Protein AF-A0A950R1P4-F1 (afdb_monomer)

Secondary structure (DSSP, 8-state):
---EEEE---TTS-SEEEE-TT-S---EEEE-HHHHHHHTT-SSSS-HHHHHHHHHHHH--S--HHHHHHHHHHHHHTT-SSSHHHHHHHHHHHHHHHH-SS----

Solvent-accessible surface area (backbone atoms only — not comparable to full-atom values): 6292 Å² total; per-residue (Å²): 136,79,70,47,78,44,73,44,87,45,87,93,57,59,24,39,32,39,35,44,81,80,58,60,30,91,49,73,45,77,39,45,64,71,54,53,67,42,56,67,40,73,70,84,78,56,48,73,69,52,35,49,54,46,41,25,70,61,70,72,38,88,83,35,66,65,58,52,49,52,51,51,49,50,37,45,76,39,41,74,41,99,46,71,62,25,53,49,39,42,51,51,48,54,52,49,60,71,66,48,94,67,84,79,88,128

pLDDT: mean 79.61, std 7.96, range [42.47, 88.31]

Foldseek 3Di:
DDWDWDFDPDPVQTFIWIGDPVPLFPDIDGHHPLCPVLVVCLPVPHDLVVSLVSNCVSVVDNPCPVVSVVVVVSCLVRLVHPDPSVVVSVVVVVVVCVPDPDDDDD

Mean predicted aligned error: 8.07 Å

Structure (mmCIF, N/CA/C/O backbone):
data_AF-A0A950R1P4-F1
#
_entry.id   AF-A0A950R1P4-F1
#
loop_
_atom_site.group_PDB
_atom_site.id
_atom_site.type_symbol
_atom_site.label_atom_id
_atom_site.label_alt_id
_atom_site.label_comp_id
_atom_site.label_asym_id
_atom_site.label_entity_id
_atom_site.label_seq_id
_atom_site.pdbx_PDB_ins_code
_atom_site.Cartn_x
_atom_site.Cartn_y
_atom_site.Cartn_z
_atom_site.occupancy
_atom_site.B_iso_or_equiv
_atom_site.auth_seq_id
_atom_site.auth_comp_id
_atom_site.auth_asym_id
_atom_site.auth_atom_id
_atom_site.pdbx_PDB_model_num
ATOM 1 N N . MET A 1 1 ? 1.369 5.690 -10.550 1.00 60.78 1 MET A N 1
ATOM 2 C CA . MET A 1 1 ? 1.373 4.220 -10.762 1.00 60.78 1 MET A CA 1
ATOM 3 C C . MET A 1 1 ? 0.004 3.755 -11.246 1.00 60.78 1 MET A C 1
ATOM 5 O O . MET A 1 1 ? -0.970 4.424 -10.932 1.00 60.78 1 MET A O 1
ATOM 9 N N . ASN A 1 2 ? -0.094 2.641 -11.981 1.00 67.88 2 ASN A N 1
ATOM 10 C CA . ASN A 1 2 ? -1.382 2.004 -12.294 1.00 67.88 2 ASN A CA 1
ATOM 11 C C . ASN A 1 2 ? -1.422 0.651 -11.573 1.00 67.88 2 ASN A C 1
ATOM 13 O O . ASN A 1 2 ? -0.943 -0.340 -12.110 1.00 67.88 2 ASN A O 1
ATOM 17 N N . LEU A 1 3 ? -1.867 0.653 -10.315 1.00 79.50 3 LEU A N 1
ATOM 18 C CA . LEU A 1 3 ? -2.062 -0.564 -9.526 1.00 79.50 3 LEU A CA 1
ATOM 19 C C . LEU A 1 3 ? -3.471 -1.099 -9.788 1.00 79.50 3 LEU A C 1
ATOM 21 O O . LEU A 1 3 ? -4.416 -0.321 -9.924 1.00 79.50 3 LEU A O 1
ATOM 25 N N . A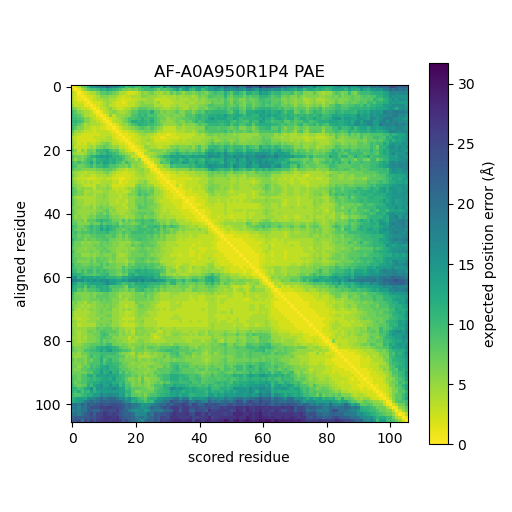SP A 1 4 ? -3.608 -2.419 -9.852 1.00 82.19 4 ASP A N 1
ATOM 26 C CA . ASP A 1 4 ? -4.900 -3.082 -10.002 1.00 82.19 4 ASP A CA 1
ATOM 27 C C . ASP A 1 4 ? -5.437 -3.459 -8.616 1.00 82.19 4 ASP A C 1
ATOM 29 O O . ASP A 1 4 ? -4.741 -4.078 -7.803 1.00 82.19 4 ASP A O 1
ATOM 33 N N . PHE A 1 5 ? -6.677 -3.049 -8.350 1.00 85.44 5 PHE A N 1
ATOM 34 C CA . PHE A 1 5 ? -7.363 -3.240 -7.078 1.00 85.44 5 PHE A CA 1
ATOM 35 C C . PHE A 1 5 ? -8.593 -4.110 -7.309 1.00 85.44 5 PHE A C 1
ATOM 37 O O . PHE A 1 5 ? -9.570 -3.669 -7.913 1.00 85.44 5 PHE A O 1
ATOM 44 N N . THR A 1 6 ? -8.565 -5.343 -6.810 1.00 85.88 6 THR A N 1
ATOM 45 C CA . THR A 1 6 ? -9.659 -6.303 -6.989 1.00 85.88 6 THR A CA 1
ATOM 46 C C . THR A 1 6 ? -10.143 -6.800 -5.625 1.00 85.88 6 THR A C 1
ATOM 48 O O . THR A 1 6 ? -9.321 -7.178 -4.793 1.00 85.88 6 THR A O 1
ATOM 51 N N . PRO A 1 7 ? -11.453 -6.830 -5.332 1.00 85.69 7 PRO A N 1
ATOM 52 C CA . PRO A 1 7 ? -11.936 -7.435 -4.095 1.00 85.69 7 PRO A CA 1
ATOM 53 C C . PRO A 1 7 ? -11.635 -8.941 -4.078 1.00 85.69 7 PRO A C 1
ATOM 55 O O . PRO A 1 7 ? -11.842 -9.645 -5.066 1.00 85.69 7 PRO A O 1
ATOM 58 N N . SER A 1 8 ? -11.161 -9.444 -2.941 1.00 84.19 8 SER A N 1
ATOM 59 C CA . SER A 1 8 ? -10.964 -10.874 -2.714 1.00 84.19 8 SER A CA 1
ATOM 60 C C . SER A 1 8 ? -12.298 -11.606 -2.825 1.00 84.19 8 SER A C 1
ATOM 62 O O . SER A 1 8 ? -13.273 -11.252 -2.162 1.00 84.19 8 SER A O 1
ATOM 64 N N . LEU A 1 9 ? -12.320 -12.645 -3.658 1.00 77.81 9 LEU A N 1
ATOM 65 C CA . LEU A 1 9 ? -13.471 -13.531 -3.838 1.00 77.81 9 LEU A CA 1
ATOM 66 C C . LEU A 1 9 ? -13.500 -14.665 -2.802 1.00 77.81 9 LEU A C 1
ATOM 68 O O . LEU A 1 9 ? -14.469 -15.419 -2.759 1.00 77.81 9 LEU A O 1
ATOM 72 N N . ASP A 1 10 ? -12.446 -14.802 -1.989 1.00 80.62 10 ASP A N 1
ATOM 73 C CA . ASP A 1 10 ? -12.328 -15.848 -0.975 1.00 80.62 10 ASP A CA 1
ATOM 74 C C . ASP A 1 10 ? -13.117 -15.466 0.296 1.00 80.62 10 ASP A C 1
ATOM 76 O O . ASP A 1 10 ? -12.731 -14.521 0.996 1.00 80.62 10 ASP A O 1
ATOM 80 N N . PRO A 1 11 ? -14.184 -16.208 0.657 1.00 75.69 11 PRO A N 1
ATOM 81 C CA . PRO A 1 11 ? -14.971 -15.937 1.859 1.00 75.69 11 PRO A CA 1
ATOM 82 C C . PRO A 1 11 ? -14.179 -16.112 3.161 1.00 75.69 11 PRO A C 1
ATOM 84 O O . PRO A 1 11 ? -14.547 -15.536 4.182 1.00 75.69 11 PRO A O 1
ATOM 87 N N . SER A 1 12 ? -13.107 -16.913 3.147 1.00 80.25 12 SER A N 1
ATOM 88 C CA . SER A 1 12 ? -12.243 -17.140 4.311 1.00 80.25 12 SER A CA 1
ATOM 89 C C . SER A 1 12 ? -11.239 -16.006 4.533 1.00 80.25 12 SER A C 1
ATOM 91 O O . SER A 1 12 ? -10.734 -15.832 5.644 1.00 80.25 12 SER A O 1
ATOM 93 N N . ARG A 1 13 ? -10.961 -15.219 3.486 1.00 75.75 13 ARG A N 1
ATOM 94 C CA . ARG A 1 13 ? -10.020 -14.094 3.493 1.00 75.75 13 ARG A CA 1
ATOM 95 C C . ARG A 1 13 ? -10.607 -12.907 2.718 1.00 75.75 13 ARG A C 1
ATOM 97 O O . ARG A 1 13 ? -10.098 -12.561 1.645 1.00 75.75 13 ARG A O 1
ATOM 104 N N . PRO A 1 14 ? -11.673 -12.275 3.244 1.00 81.31 14 PRO A N 1
ATOM 105 C CA . PRO A 1 14 ? -12.223 -11.074 2.635 1.00 81.31 14 PRO A CA 1
ATOM 106 C C . PRO A 1 14 ? -11.193 -9.942 2.720 1.00 81.31 14 PRO A C 1
ATOM 108 O O . PRO A 1 14 ? -10.486 -9.810 3.720 1.00 81.31 14 PRO A O 1
ATOM 111 N N . GLY A 1 15 ? -11.102 -9.122 1.676 1.00 85.75 15 GLY A N 1
ATOM 112 C CA . GLY A 1 15 ? -10.118 -8.044 1.589 1.00 85.75 15 GLY A CA 1
ATOM 113 C C . GLY A 1 15 ? -10.028 -7.438 0.197 1.00 85.75 15 GLY A C 1
ATOM 114 O O . GLY A 1 15 ? -10.735 -7.857 -0.715 1.00 85.75 15 GLY A O 1
ATOM 115 N N . LEU A 1 16 ? -9.158 -6.450 0.043 1.00 86.56 16 LEU A N 1
ATOM 116 C CA . LEU A 1 16 ? -8.781 -5.852 -1.227 1.00 86.56 16 LEU A CA 1
ATOM 117 C C . LEU A 1 16 ? -7.434 -6.433 -1.658 1.00 86.56 16 LEU A C 1
ATOM 119 O O . LEU A 1 16 ? -6.447 -6.310 -0.938 1.00 86.56 16 LEU A O 1
ATOM 123 N N . LEU A 1 17 ? -7.398 -7.081 -2.815 1.00 87.38 17 LEU A N 1
ATOM 124 C CA . LEU A 1 17 ? -6.165 -7.514 -3.454 1.00 87.38 17 LEU A CA 1
ATOM 125 C C . LEU A 1 17 ? -5.586 -6.345 -4.242 1.00 87.38 17 LEU A C 1
ATOM 127 O O . LEU A 1 17 ? -6.268 -5.759 -5.082 1.00 87.38 17 LEU A O 1
ATOM 131 N N . ILE A 1 18 ? -4.324 -6.042 -3.966 1.00 86.69 18 ILE A N 1
ATOM 132 C CA . ILE A 1 18 ? -3.523 -5.049 -4.670 1.00 86.69 18 ILE A CA 1
ATOM 133 C C . ILE A 1 18 ? -2.414 -5.794 -5.397 1.00 86.69 18 ILE A C 1
ATOM 135 O O . ILE A 1 18 ? -1.689 -6.596 -4.797 1.00 86.69 18 ILE A O 1
ATOM 139 N N . ARG A 1 19 ? -2.290 -5.531 -6.692 1.00 83.12 19 ARG A N 1
ATOM 140 C CA . ARG A 1 19 ? -1.279 -6.137 -7.558 1.00 83.12 19 ARG A CA 1
ATOM 141 C C . ARG A 1 19 ? -0.762 -5.109 -8.554 1.00 83.12 19 ARG A C 1
ATOM 143 O O . ARG A 1 19 ? -1.498 -4.218 -8.977 1.00 83.12 19 ARG A O 1
ATOM 150 N N . ASP A 1 20 ? 0.494 -5.263 -8.950 1.00 80.94 20 ASP A N 1
ATOM 151 C CA . ASP A 1 20 ? 1.083 -4.458 -10.013 1.00 80.94 20 ASP A CA 1
ATOM 152 C C . ASP A 1 20 ? 0.931 -5.179 -11.368 1.00 80.94 20 ASP A C 1
ATOM 154 O O . ASP A 1 20 ? 1.592 -6.193 -11.606 1.00 80.94 20 ASP A O 1
ATOM 158 N N . PRO A 1 21 ? 0.064 -4.697 -12.280 1.00 70.19 21 PRO A N 1
ATOM 159 C CA . PRO A 1 21 ? -0.100 -5.298 -13.600 1.00 70.19 21 PRO A CA 1
ATOM 160 C C . PRO A 1 21 ? 1.152 -5.170 -14.475 1.00 70.19 21 PRO A C 1
ATOM 162 O O . PRO A 1 21 ? 1.317 -5.962 -15.401 1.00 70.19 21 PRO A O 1
ATOM 165 N N . TYR A 1 22 ? 2.038 -4.209 -14.194 1.00 66.81 22 TYR A N 1
ATOM 166 C CA . TYR A 1 22 ? 3.274 -4.026 -14.952 1.00 66.81 22 TYR A CA 1
ATOM 167 C C . TYR A 1 22 ? 4.403 -4.961 -14.515 1.00 66.81 22 TYR A C 1
ATOM 169 O O . TYR A 1 22 ? 5.465 -4.929 -15.134 1.00 66.81 22 TYR A O 1
ATOM 177 N N . GLN A 1 23 ? 4.180 -5.800 -13.493 1.00 66.06 23 GLN A N 1
ATOM 178 C CA . GLN A 1 23 ? 5.183 -6.724 -12.959 1.00 66.06 23 GLN A CA 1
ATOM 179 C C . GLN A 1 23 ? 6.505 -6.005 -12.637 1.00 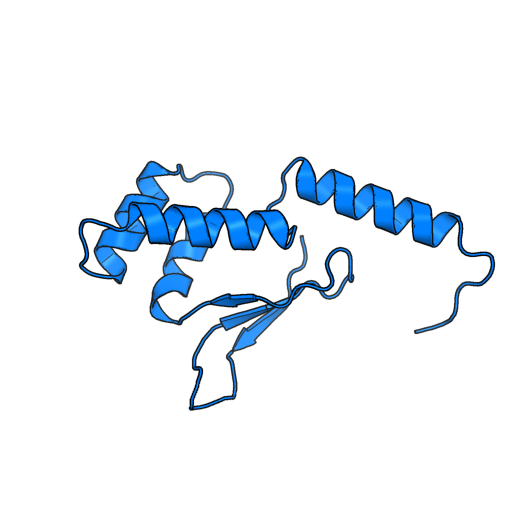66.06 23 GLN A C 1
ATOM 181 O O . GLN A 1 23 ? 7.581 -6.563 -12.839 1.00 66.06 23 GLN A O 1
ATOM 186 N N . TYR A 1 24 ? 6.473 -4.759 -12.144 1.00 66.38 24 TYR A N 1
ATOM 187 C CA . TYR A 1 24 ? 7.671 -4.206 -11.504 1.00 66.38 24 TYR A CA 1
ATOM 188 C C . TYR A 1 24 ? 7.911 -4.898 -10.160 1.00 66.38 24 TYR A C 1
ATOM 190 O O . TYR A 1 24 ? 9.053 -5.059 -9.731 1.00 66.38 24 TYR A O 1
ATOM 198 N N . SER A 1 25 ? 6.823 -5.362 -9.544 1.00 68.19 25 SER A N 1
ATOM 199 C CA . SER A 1 25 ? 6.808 -6.224 -8.373 1.00 68.19 25 SER A CA 1
ATOM 200 C C . SER A 1 25 ? 5.921 -7.442 -8.617 1.00 68.19 25 SER A C 1
ATOM 202 O O . SER A 1 25 ? 4.786 -7.307 -9.070 1.00 68.19 25 SER A O 1
ATOM 204 N N . ASP A 1 26 ? 6.418 -8.631 -8.272 1.00 67.75 26 ASP A N 1
ATOM 205 C CA . ASP A 1 26 ? 5.636 -9.877 -8.320 1.00 67.75 26 ASP A CA 1
ATOM 206 C C . ASP A 1 26 ? 4.802 -10.079 -7.036 1.00 67.75 26 ASP A C 1
ATOM 208 O O . ASP A 1 26 ? 4.175 -11.121 -6.831 1.00 67.75 26 ASP A O 1
ATOM 212 N N . ALA A 1 27 ? 4.799 -9.089 -6.136 1.00 75.38 27 ALA A N 1
ATOM 213 C CA . ALA A 1 27 ? 4.056 -9.148 -4.889 1.00 75.38 27 ALA A CA 1
ATOM 214 C C . ALA A 1 27 ? 2.552 -8.947 -5.130 1.00 75.38 27 ALA A C 1
ATOM 216 O O . ALA A 1 27 ? 2.116 -8.017 -5.806 1.00 75.38 27 ALA A O 1
ATOM 217 N N . THR A 1 28 ? 1.741 -9.807 -4.512 1.00 81.44 28 THR A N 1
ATOM 218 C CA . THR A 1 28 ? 0.296 -9.599 -4.365 1.00 81.44 28 THR A CA 1
ATOM 219 C C . THR A 1 28 ? 0.005 -9.347 -2.897 1.00 81.44 28 THR A C 1
ATOM 221 O O . THR A 1 28 ? 0.340 -10.174 -2.047 1.00 81.44 28 THR A O 1
ATOM 224 N N . LEU A 1 29 ? -0.621 -8.215 -2.593 1.00 84.25 29 LEU A N 1
ATOM 225 C CA . LEU A 1 29 ? -0.899 -7.804 -1.224 1.00 84.25 29 LEU A CA 1
ATOM 226 C C . LEU A 1 29 ? -2.404 -7.874 -0.970 1.00 84.25 29 LEU A C 1
ATOM 228 O O . LEU A 1 29 ? -3.193 -7.295 -1.711 1.00 84.25 29 LEU A O 1
ATOM 232 N N . LEU A 1 30 ? -2.808 -8.601 0.071 1.00 86.00 30 LEU A N 1
ATOM 233 C CA . LEU A 1 30 ? -4.199 -8.665 0.510 1.00 86.00 30 LEU A CA 1
ATOM 234 C C . LEU A 1 30 ? -4.386 -7.727 1.703 1.00 86.00 30 LEU A C 1
ATOM 236 O O . LEU A 1 30 ? -3.898 -8.004 2.798 1.00 86.00 30 LEU A O 1
ATOM 240 N N . VAL A 1 31 ? -5.117 -6.637 1.496 1.00 84.75 31 VAL A N 1
ATOM 241 C CA . VAL A 1 31 ? -5.455 -5.672 2.543 1.00 84.75 31 VAL A CA 1
ATOM 242 C C . VAL A 1 31 ? -6.814 -6.032 3.144 1.00 84.75 31 VAL A C 1
ATOM 244 O O . VAL A 1 31 ? -7.811 -6.064 2.423 1.00 84.75 31 VAL A O 1
ATOM 247 N N . PRO A 1 32 ? -6.908 -6.291 4.458 1.00 83.69 32 PRO A N 1
ATOM 248 C CA . PRO A 1 32 ? -8.188 -6.512 5.119 1.00 83.69 32 PRO A CA 1
ATOM 249 C C . PRO A 1 32 ? -9.150 -5.327 4.917 1.00 83.69 32 PRO A C 1
ATOM 251 O O . PRO A 1 32 ? -8.694 -4.184 4.934 1.00 83.69 32 PRO A O 1
ATOM 254 N N . PRO A 1 33 ? -10.477 -5.544 4.824 1.00 81.75 33 PRO A N 1
ATOM 255 C CA . PRO A 1 33 ? -11.450 -4.495 4.502 1.00 81.75 33 PRO A CA 1
ATOM 256 C C . PRO A 1 33 ? -11.407 -3.311 5.468 1.00 81.75 33 PRO A C 1
ATOM 258 O O . PRO A 1 33 ? -11.581 -2.169 5.058 1.00 81.75 33 PRO A O 1
ATOM 261 N N . ALA A 1 34 ? -11.124 -3.580 6.746 1.00 81.00 34 ALA A N 1
ATOM 262 C CA . ALA A 1 34 ? -10.948 -2.540 7.751 1.00 81.00 34 ALA A CA 1
ATOM 263 C C . ALA A 1 34 ? -9.823 -1.568 7.353 1.00 81.00 34 ALA A C 1
ATOM 265 O O . ALA A 1 34 ? -10.002 -0.358 7.406 1.00 81.00 34 ALA A O 1
ATOM 266 N N . LEU A 1 35 ? -8.689 -2.085 6.878 1.00 82.38 35 LEU A N 1
ATOM 267 C CA . LEU A 1 35 ? -7.503 -1.291 6.556 1.00 82.38 35 LEU A CA 1
ATOM 268 C C . LEU A 1 35 ? -7.570 -0.611 5.182 1.00 82.38 35 LEU A C 1
ATOM 270 O O . LEU A 1 35 ? -6.694 0.188 4.872 1.00 82.38 35 LEU A O 1
ATOM 274 N N . VAL A 1 36 ? -8.604 -0.870 4.374 1.00 83.88 36 VAL A N 1
ATOM 275 C CA . VAL A 1 36 ? -8.754 -0.243 3.049 1.00 83.88 36 VAL A CA 1
ATOM 276 C C . VAL A 1 36 ? -8.860 1.277 3.161 1.00 83.88 36 VAL A C 1
ATOM 278 O O . VAL A 1 36 ? -8.225 1.980 2.388 1.00 83.88 36 VAL A O 1
ATOM 281 N N . GLN A 1 37 ? -9.573 1.797 4.164 1.00 82.25 37 GLN A N 1
ATOM 282 C CA . GLN A 1 37 ? -9.657 3.247 4.391 1.00 82.25 37 GLN A CA 1
ATOM 283 C C . GLN A 1 37 ? -8.302 3.863 4.768 1.00 82.25 37 GLN A C 1
ATOM 285 O O . GLN A 1 37 ? -8.038 5.013 4.446 1.00 82.25 37 GLN A O 1
ATOM 290 N N . ALA A 1 38 ? -7.413 3.101 5.413 1.00 85.25 38 ALA A N 1
ATOM 291 C CA . ALA A 1 38 ? -6.073 3.585 5.737 1.00 85.25 38 ALA A CA 1
ATOM 292 C C . ALA A 1 38 ? -5.191 3.741 4.484 1.00 85.25 38 ALA A C 1
ATOM 294 O O . ALA A 1 38 ? -4.221 4.492 4.522 1.00 85.25 38 ALA A O 1
ATOM 295 N N . LEU A 1 39 ? -5.532 3.073 3.370 1.00 83.75 39 LEU A N 1
ATOM 296 C CA . LEU A 1 39 ? -4.839 3.254 2.091 1.00 83.75 39 LEU A CA 1
ATOM 297 C C . LEU A 1 39 ? -5.060 4.651 1.503 1.00 83.75 39 LEU A C 1
ATOM 299 O O . LEU A 1 39 ? -4.191 5.139 0.790 1.00 83.75 39 LEU A O 1
ATOM 303 N N . GLU A 1 40 ? -6.175 5.313 1.829 1.00 82.94 40 GLU A N 1
ATOM 304 C CA . GLU A 1 40 ? -6.442 6.690 1.388 1.00 82.94 40 GLU A CA 1
ATOM 305 C C . GLU A 1 40 ? -5.387 7.671 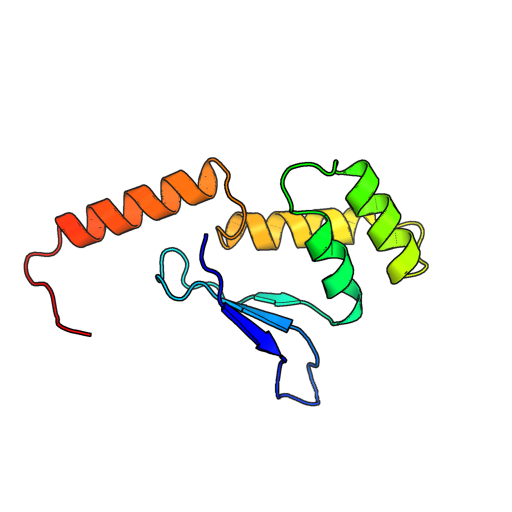1.925 1.00 82.94 40 GLU A C 1
ATOM 307 O O . GLU A 1 40 ? -5.101 8.672 1.279 1.00 82.94 40 GLU A O 1
ATOM 312 N N . CYS A 1 41 ? -4.726 7.332 3.041 1.00 83.94 41 CYS A N 1
ATOM 313 C CA . CYS A 1 41 ? -3.618 8.107 3.598 1.00 83.94 41 CYS A CA 1
ATOM 314 C C . CYS A 1 41 ? -2.305 8.007 2.822 1.00 83.94 41 CYS A C 1
ATOM 316 O O . CYS A 1 41 ? -1.356 8.722 3.137 1.00 83.94 41 CYS A O 1
ATOM 318 N N . PHE A 1 42 ? -2.227 7.151 1.808 1.00 81.62 42 PHE A N 1
ATOM 319 C CA . PHE A 1 42 ? -1.059 7.026 0.941 1.00 81.62 42 PHE A CA 1
ATOM 320 C C . PHE A 1 42 ? -1.250 7.819 -0.361 1.00 81.62 42 PHE A C 1
ATOM 322 O O . PHE A 1 42 ? -0.991 7.321 -1.454 1.00 81.62 42 PHE A O 1
ATOM 329 N N . ASP A 1 43 ? -1.699 9.069 -0.242 1.00 80.00 43 ASP A N 1
ATOM 330 C CA . ASP A 1 43 ? -1.902 10.011 -1.351 1.00 80.00 43 ASP A CA 1
ATOM 331 C C . ASP A 1 43 ? -0.696 10.945 -1.597 1.00 80.00 43 ASP A C 1
ATOM 333 O O . ASP A 1 43 ? -0.679 11.719 -2.554 1.00 80.00 43 ASP A O 1
ATOM 337 N N . GLY A 1 44 ? 0.326 10.874 -0.736 1.00 80.25 44 GLY A N 1
ATOM 338 C CA . GLY A 1 44 ? 1.507 11.743 -0.764 1.00 80.25 44 GLY A CA 1
ATOM 339 C C . GLY A 1 44 ? 1.309 13.114 -0.105 1.00 80.25 44 GLY A C 1
ATOM 340 O O . GLY A 1 44 ? 2.262 13.891 -0.041 1.00 80.25 44 GLY A O 1
ATOM 341 N N . ALA A 1 45 ? 0.111 13.413 0.401 1.00 82.25 45 ALA A N 1
ATOM 342 C CA . ALA A 1 45 ? -0.208 14.640 1.126 1.00 82.25 45 ALA A CA 1
ATOM 343 C C . ALA A 1 45 ? -0.342 14.398 2.637 1.00 82.25 45 ALA A C 1
ATOM 345 O O . ALA A 1 45 ? 0.019 15.267 3.435 1.00 82.25 45 ALA A O 1
ATOM 346 N N . GLN A 1 46 ? -0.850 13.230 3.034 1.00 84.69 46 GLN A N 1
ATOM 347 C CA . GLN A 1 46 ? -1.049 12.880 4.438 1.00 84.69 46 GLN A CA 1
ATOM 348 C C . GLN A 1 46 ? 0.248 12.413 5.119 1.00 84.69 46 GLN A C 1
ATOM 350 O O . GLN A 1 46 ? 1.147 11.835 4.505 1.00 84.69 46 GLN A O 1
ATOM 355 N N . SER A 1 47 ? 0.358 12.684 6.421 1.00 84.50 47 SER A N 1
ATOM 356 C CA . SER A 1 47 ? 1.510 12.297 7.238 1.00 84.50 47 SER A CA 1
ATOM 357 C C . SER A 1 47 ? 1.311 10.938 7.919 1.00 84.50 47 SER A C 1
ATOM 359 O O . SER A 1 47 ? 0.193 10.445 8.064 1.00 84.50 47 SER A O 1
ATOM 361 N N . ALA A 1 48 ? 2.396 10.357 8.443 1.00 82.69 48 ALA A N 1
ATOM 362 C CA . ALA A 1 48 ? 2.327 9.146 9.270 1.00 82.69 48 ALA A CA 1
ATOM 363 C C . ALA A 1 48 ? 1.384 9.314 10.483 1.00 82.69 48 ALA A C 1
ATOM 365 O O . ALA A 1 48 ? 0.671 8.393 10.874 1.00 82.69 48 ALA A O 1
ATOM 366 N N . LEU A 1 49 ? 1.304 10.524 11.051 1.00 84.75 49 LEU A N 1
ATOM 367 C CA . LEU A 1 49 ? 0.386 10.807 12.155 1.00 84.75 49 LEU A CA 1
ATOM 368 C C . LEU A 1 49 ? -1.086 10.708 11.723 1.00 84.75 49 LEU A C 1
ATOM 370 O O . LEU A 1 49 ? -1.912 10.226 12.502 1.00 84.75 49 LEU A O 1
ATOM 374 N N . ASP A 1 50 ? -1.401 11.124 10.495 1.00 86.44 50 ASP A N 1
ATOM 375 C CA . ASP A 1 50 ? -2.748 11.031 9.925 1.00 86.44 50 ASP A CA 1
ATOM 376 C C . ASP A 1 50 ? -3.130 9.572 9.665 1.00 86.44 50 ASP A C 1
ATOM 378 O O . ASP A 1 50 ? -4.219 9.146 10.057 1.00 86.44 50 ASP A O 1
ATOM 382 N N . LEU A 1 51 ? -2.200 8.780 9.116 1.00 85.75 51 LEU A N 1
ATOM 383 C CA . LEU A 1 51 ? -2.363 7.333 8.955 1.00 85.75 51 LEU A CA 1
ATOM 384 C C . LEU A 1 51 ? -2.640 6.662 10.307 1.00 85.75 51 LEU A C 1
ATOM 386 O O . LEU A 1 51 ? -3.582 5.878 10.441 1.00 85.75 51 LEU A O 1
ATOM 390 N N . ARG A 1 52 ? -1.875 7.017 11.345 1.00 86.38 52 ARG A N 1
ATOM 391 C CA . ARG A 1 52 ? -2.083 6.497 12.699 1.00 86.38 52 ARG A CA 1
ATOM 392 C C . ARG A 1 52 ? -3.463 6.863 13.238 1.00 86.38 52 ARG A C 1
ATOM 394 O O . ARG A 1 52 ? -4.146 6.013 13.804 1.00 86.38 52 ARG A O 1
ATOM 401 N N . ALA A 1 53 ? -3.897 8.109 13.059 1.00 87.94 53 ALA A N 1
ATOM 402 C CA . ALA A 1 53 ? -5.221 8.556 13.485 1.00 87.94 53 ALA A CA 1
ATOM 403 C C . ALA A 1 53 ? -6.347 7.807 12.751 1.00 87.94 53 ALA A C 1
ATOM 405 O O . ALA A 1 53 ? -7.325 7.403 13.387 1.00 87.94 53 ALA A O 1
ATOM 406 N N . ALA A 1 54 ? -6.200 7.573 11.443 1.00 87.25 54 ALA A N 1
AT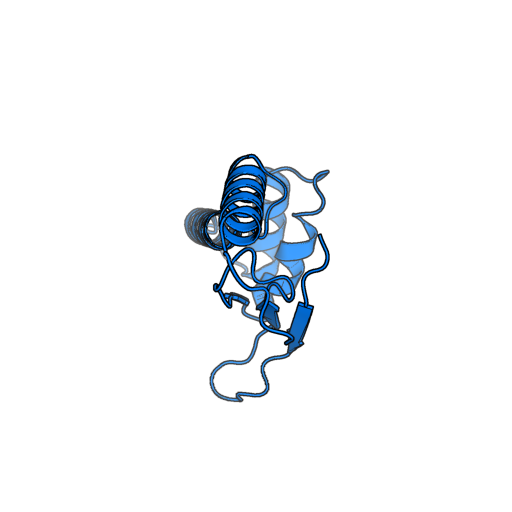OM 407 C CA . ALA A 1 54 ? -7.136 6.776 10.655 1.00 87.25 54 ALA A CA 1
ATOM 408 C C . ALA A 1 54 ? -7.198 5.329 11.166 1.00 87.25 54 ALA A C 1
ATOM 410 O O . ALA A 1 54 ? -8.283 4.821 11.454 1.00 87.25 54 ALA A O 1
ATOM 411 N N . LEU A 1 55 ? -6.043 4.694 11.390 1.00 86.44 55 LEU A N 1
ATOM 412 C CA . LEU A 1 55 ? -5.956 3.330 11.913 1.00 86.44 55 LEU A CA 1
ATOM 413 C C . LEU A 1 55 ? -6.605 3.184 13.293 1.00 86.44 55 LEU A C 1
ATOM 415 O O . LEU A 1 55 ? -7.319 2.207 13.516 1.00 86.44 55 LEU A O 1
ATOM 419 N N . VAL A 1 56 ? -6.419 4.146 14.207 1.00 88.31 56 VAL A N 1
ATOM 420 C CA . VAL A 1 56 ? -7.101 4.143 15.517 1.00 88.31 56 VAL A CA 1
ATOM 421 C C . VAL A 1 56 ? -8.621 4.204 15.345 1.00 88.31 56 VAL A C 1
ATOM 423 O O . VAL A 1 56 ? -9.342 3.464 16.012 1.00 88.31 56 VAL A O 1
ATOM 426 N N . ARG A 1 57 ? -9.132 5.053 14.441 1.00 86.56 57 ARG A N 1
ATOM 427 C CA . ARG A 1 57 ? -10.582 5.176 14.189 1.00 86.56 57 ARG A CA 1
ATOM 428 C C . ARG A 1 57 ? -11.178 3.912 13.572 1.00 86.56 57 ARG A C 1
ATOM 430 O O . ARG A 1 57 ? -12.292 3.544 13.922 1.00 86.56 57 ARG A O 1
ATOM 437 N N . ILE A 1 58 ? -10.435 3.263 12.682 1.00 85.12 58 ILE A N 1
ATOM 438 C CA . ILE A 1 58 ? -10.841 2.045 11.973 1.00 85.12 58 ILE A CA 1
ATOM 439 C C . ILE A 1 58 ? -10.827 0.828 12.902 1.00 85.12 58 ILE A C 1
ATOM 441 O O . ILE A 1 58 ? -11.787 0.066 12.957 1.00 85.12 58 ILE A O 1
ATOM 445 N N . THR A 1 59 ? -9.711 0.614 13.600 1.00 81.00 59 THR A N 1
ATOM 446 C CA . THR A 1 59 ? -9.489 -0.597 14.406 1.00 81.00 59 THR A CA 1
ATOM 447 C C . THR A 1 59 ? -10.076 -0.477 15.811 1.00 81.00 59 THR A C 1
ATOM 449 O O . THR A 1 59 ? -10.261 -1.489 16.485 1.00 81.00 59 THR A O 1
ATOM 452 N N . GLY A 1 60 ? -10.341 0.749 16.277 1.00 82.44 60 GLY A N 1
ATOM 453 C CA . GLY A 1 60 ? -10.729 1.039 17.658 1.00 82.44 60 GLY A CA 1
ATOM 454 C C . GLY A 1 60 ? -9.605 0.805 18.675 1.00 82.44 60 GLY A C 1
ATOM 455 O O . GLY A 1 60 ? -9.840 0.911 19.878 1.00 82.44 60 GLY A O 1
ATOM 456 N N . GLN A 1 61 ? -8.392 0.473 18.222 1.00 79.69 61 GLN A N 1
ATOM 457 C CA . GLN A 1 61 ? -7.248 0.191 19.081 1.00 79.69 61 GLN A CA 1
ATOM 458 C C . GLN A 1 61 ? -6.347 1.420 19.181 1.00 79.69 61 GLN A C 1
ATOM 460 O O . GLN A 1 61 ? -6.133 2.129 18.207 1.00 79.69 61 GLN A O 1
ATOM 465 N N . ILE A 1 62 ? -5.789 1.674 20.366 1.00 72.44 62 ILE A N 1
ATOM 466 C CA . ILE A 1 62 ? -4.834 2.778 20.572 1.00 72.44 62 ILE A CA 1
ATOM 467 C C . ILE A 1 62 ? -3.423 2.362 20.113 1.00 72.44 62 ILE A C 1
ATOM 469 O O . ILE A 1 62 ? -2.634 3.192 19.664 1.00 72.44 62 ILE A O 1
ATOM 473 N N . GLN A 1 63 ? -3.108 1.065 20.180 1.00 77.88 63 GLN A N 1
ATOM 474 C CA . GLN A 1 63 ? -1.827 0.495 19.755 1.00 77.88 63 GLN A CA 1
ATOM 475 C C . GLN A 1 63 ? -1.886 0.052 18.293 1.00 77.88 63 GLN A C 1
ATOM 477 O O . GLN A 1 63 ? -1.917 -1.130 17.984 1.00 77.88 63 GLN A O 1
ATOM 482 N N . VAL A 1 64 ? -1.886 1.026 17.385 1.00 83.25 64 VAL A N 1
ATOM 483 C CA . VAL A 1 64 ? -1.839 0.769 15.934 1.00 83.25 64 VAL A CA 1
ATOM 484 C C . VAL A 1 64 ? -0.445 0.931 15.336 1.00 83.25 64 VAL A C 1
ATOM 486 O O . VAL A 1 64 ? -0.289 0.751 14.139 1.00 83.25 64 VAL A O 1
ATOM 489 N N . GLY A 1 65 ? 0.573 1.250 16.142 1.00 83.81 65 GLY A N 1
ATOM 490 C CA . GLY A 1 65 ? 1.927 1.510 15.637 1.00 83.81 65 GLY A CA 1
ATOM 491 C C . GLY A 1 65 ? 2.550 0.310 14.916 1.00 83.81 65 GLY A C 1
ATOM 492 O O . GLY A 1 65 ? 3.197 0.484 13.889 1.00 83.81 65 GLY A O 1
ATOM 493 N N . GLU A 1 66 ? 2.315 -0.915 15.398 1.00 85.00 66 GLU A N 1
ATOM 494 C CA . GLU A 1 66 ? 2.769 -2.122 14.691 1.00 85.00 66 GLU A CA 1
ATOM 495 C C . GLU A 1 66 ? 1.989 -2.356 13.396 1.00 85.00 66 GLU A C 1
ATOM 497 O O . GLU A 1 66 ? 2.577 -2.731 12.388 1.00 85.00 66 GLU A O 1
ATOM 502 N N . ILE A 1 67 ? 0.678 -2.096 13.396 1.00 84.12 67 ILE A N 1
ATOM 503 C CA . ILE A 1 67 ? -0.175 -2.241 12.208 1.00 84.12 67 ILE A CA 1
ATOM 504 C C . ILE A 1 67 ? 0.238 -1.229 11.138 1.00 84.12 67 ILE A C 1
ATOM 506 O O . ILE A 1 67 ? 0.403 -1.598 9.981 1.00 84.12 67 ILE A O 1
ATOM 510 N N . GLU A 1 68 ? 0.438 0.026 11.537 1.00 86.00 68 GLU A N 1
ATOM 511 C CA . GLU A 1 68 ? 0.934 1.114 10.697 1.00 86.00 68 GLU A CA 1
ATOM 512 C C . GLU A 1 68 ? 2.265 0.732 10.055 1.00 86.00 68 GLU A C 1
ATOM 514 O O . GLU A 1 68 ? 2.397 0.762 8.832 1.00 86.00 68 GLU A O 1
ATOM 519 N N . LYS A 1 69 ? 3.226 0.307 10.882 1.00 86.81 69 LYS A N 1
ATOM 520 C CA . LYS A 1 69 ? 4.552 -0.090 10.425 1.00 86.81 69 LYS A CA 1
ATOM 521 C C . LYS A 1 69 ? 4.487 -1.283 9.473 1.00 86.81 69 LYS A C 1
ATOM 523 O O . LYS A 1 69 ? 5.059 -1.209 8.394 1.00 86.81 69 LYS A O 1
ATOM 528 N N . ASN A 1 70 ? 3.756 -2.340 9.825 1.00 86.88 70 ASN A N 1
ATOM 529 C CA . ASN A 1 70 ? 3.619 -3.529 8.983 1.00 86.88 70 ASN A CA 1
ATOM 530 C C . ASN A 1 70 ? 2.936 -3.208 7.648 1.00 86.88 70 ASN A C 1
ATOM 532 O O . ASN A 1 70 ? 3.345 -3.731 6.613 1.00 86.88 70 ASN A O 1
ATOM 536 N N . LEU A 1 71 ? 1.912 -2.348 7.651 1.00 85.12 71 LEU A N 1
ATOM 537 C CA . LEU A 1 71 ? 1.228 -1.912 6.435 1.00 85.12 71 LEU A CA 1
ATOM 538 C C . LEU A 1 71 ? 2.175 -1.104 5.542 1.00 85.12 71 LEU A C 1
ATOM 540 O O . LEU A 1 71 ? 2.302 -1.410 4.358 1.00 85.12 71 LEU A O 1
ATOM 544 N N . PHE A 1 72 ? 2.872 -0.122 6.118 1.00 86.06 72 PHE A N 1
ATOM 545 C CA . PHE A 1 72 ? 3.850 0.693 5.403 1.00 86.06 72 PHE A CA 1
ATOM 546 C C . PHE A 1 72 ? 4.979 -0.162 4.824 1.00 86.06 72 PHE A C 1
ATOM 548 O O . PHE A 1 72 ? 5.276 -0.059 3.638 1.00 86.06 72 PHE A O 1
ATOM 555 N N . GLU A 1 73 ? 5.585 -1.034 5.633 1.00 86.62 73 GLU A N 1
ATOM 556 C CA . GLU A 1 73 ? 6.669 -1.917 5.200 1.00 86.62 73 GLU A CA 1
ATOM 557 C C . GLU A 1 73 ? 6.203 -2.885 4.112 1.00 86.62 73 GLU A C 1
ATOM 559 O O . GLU A 1 73 ? 6.898 -3.037 3.114 1.00 86.62 73 GLU A O 1
ATOM 564 N N . SER A 1 74 ? 5.008 -3.471 4.232 1.00 86.06 74 SER A N 1
ATOM 565 C CA . SER A 1 74 ? 4.478 -4.383 3.208 1.00 86.06 74 SER A CA 1
ATOM 566 C C . SER A 1 74 ? 4.235 -3.669 1.875 1.00 86.06 74 SER A C 1
ATOM 568 O O . SER A 1 74 ? 4.579 -4.206 0.826 1.00 86.06 74 SER A O 1
ATOM 570 N N . LEU A 1 75 ? 3.681 -2.450 1.899 1.00 85.06 75 LEU A N 1
ATOM 571 C CA . LEU A 1 75 ? 3.478 -1.634 0.694 1.00 85.06 75 LEU A CA 1
ATOM 572 C C . LEU A 1 75 ? 4.811 -1.165 0.091 1.00 85.06 75 LEU A C 1
ATOM 574 O O . LEU A 1 75 ? 4.969 -1.153 -1.131 1.00 85.06 75 LEU A O 1
ATOM 578 N N . ASN A 1 76 ? 5.773 -0.798 0.940 1.00 85.06 76 ASN A N 1
ATOM 579 C CA . ASN A 1 76 ? 7.111 -0.381 0.537 1.00 85.06 76 ASN A CA 1
ATOM 580 C C . ASN A 1 76 ? 7.898 -1.527 -0.113 1.00 85.06 76 ASN A C 1
ATOM 582 O O . ASN A 1 76 ? 8.436 -1.358 -1.204 1.00 85.06 76 ASN A O 1
ATOM 586 N N . GLU A 1 77 ? 7.941 -2.697 0.528 1.00 82.50 77 GLU A N 1
ATOM 587 C CA . GLU A 1 77 ? 8.611 -3.889 -0.001 1.00 82.50 77 GLU A CA 1
ATOM 588 C C . GLU A 1 77 ? 7.942 -4.399 -1.275 1.00 82.50 77 GLU A C 1
ATOM 590 O O . GLU A 1 77 ? 8.627 -4.828 -2.201 1.00 82.50 77 GLU A O 1
ATOM 595 N N . ALA A 1 78 ? 6.615 -4.283 -1.371 1.00 80.94 78 ALA A N 1
ATOM 596 C CA . ALA A 1 78 ? 5.891 -4.580 -2.599 1.00 80.94 78 ALA A CA 1
ATOM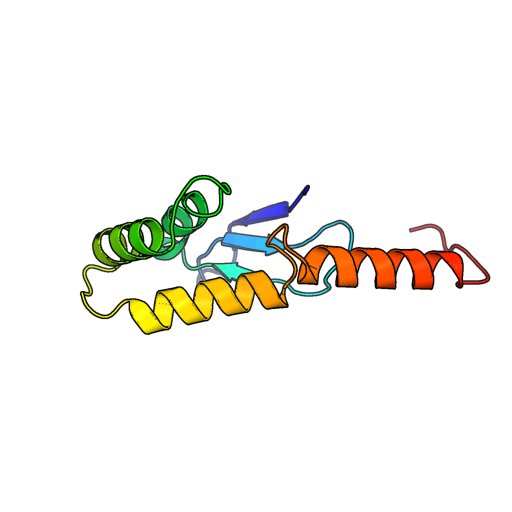 597 C C . ALA A 1 78 ? 6.140 -3.552 -3.718 1.00 80.94 78 ALA A C 1
ATOM 599 O O . ALA A 1 78 ? 5.687 -3.780 -4.835 1.00 80.94 78 ALA A O 1
ATOM 600 N N . GLY A 1 79 ? 6.832 -2.435 -3.466 1.00 80.69 79 GLY A N 1
ATOM 601 C CA . GLY A 1 79 ? 7.067 -1.394 -4.469 1.00 80.69 79 GLY A CA 1
ATOM 602 C C . GLY A 1 79 ? 5.806 -0.618 -4.861 1.00 80.69 79 GLY A C 1
ATOM 603 O O . GLY A 1 79 ? 5.768 -0.021 -5.933 1.00 80.69 79 GLY A O 1
ATOM 604 N N . PHE A 1 80 ? 4.772 -0.627 -4.014 1.00 82.94 80 PHE A N 1
ATOM 605 C CA . PHE A 1 80 ? 3.495 0.054 -4.264 1.00 82.94 80 PHE A CA 1
ATOM 606 C C . PHE A 1 80 ? 3.501 1.527 -3.841 1.00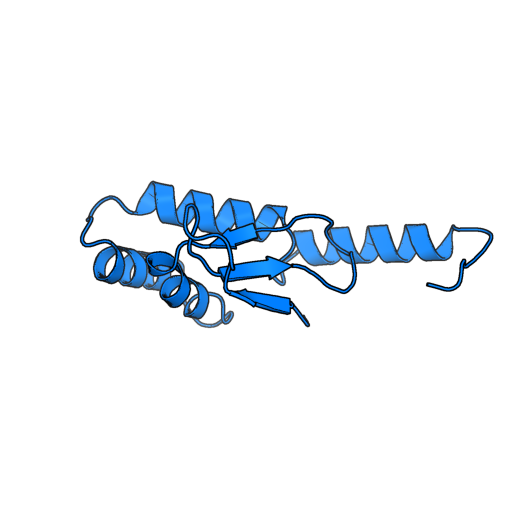 82.94 80 PHE A C 1
ATOM 608 O O 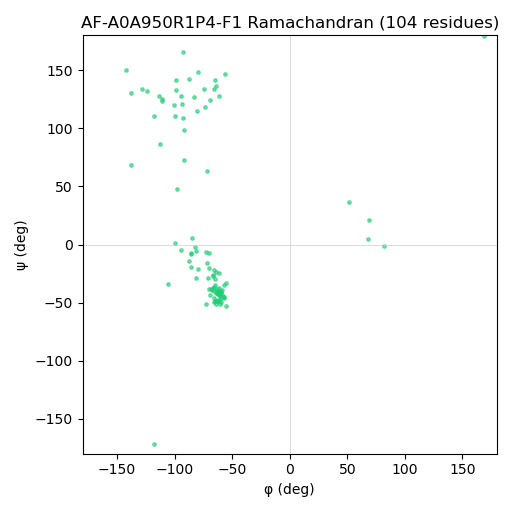. PHE A 1 80 ? 2.553 2.252 -4.129 1.00 82.94 80 PHE A O 1
ATOM 615 N N . LEU A 1 81 ? 4.557 1.979 -3.164 1.00 82.44 81 LEU A N 1
ATOM 616 C CA . LEU A 1 81 ? 4.746 3.379 -2.790 1.00 82.44 81 LEU A CA 1
ATOM 617 C C . LEU A 1 81 ? 5.683 4.057 -3.790 1.00 82.44 81 LEU A C 1
ATOM 619 O O . LEU A 1 81 ? 6.744 3.517 -4.093 1.00 82.44 81 LEU A O 1
ATOM 623 N N . GLU A 1 82 ? 5.329 5.250 -4.285 1.00 77.31 82 GLU A N 1
ATOM 624 C CA . GLU A 1 82 ? 6.161 6.036 -5.217 1.00 77.31 82 GLU A CA 1
ATOM 625 C C . GLU A 1 82 ? 7.394 6.651 -4.525 1.00 77.31 82 GLU A C 1
ATOM 627 O O . GLU A 1 82 ? 7.567 7.865 -4.438 1.00 77.31 82 GLU A O 1
ATOM 632 N N . ASN A 1 83 ? 8.282 5.800 -4.026 1.00 80.12 83 ASN A N 1
ATOM 633 C CA . ASN A 1 83 ? 9.493 6.170 -3.310 1.00 80.12 83 ASN A CA 1
ATOM 634 C C . ASN A 1 83 ? 10.754 5.684 -4.046 1.00 80.12 83 ASN A C 1
ATOM 636 O O . ASN A 1 83 ? 10.705 5.229 -5.192 1.00 80.12 83 ASN A O 1
ATOM 640 N N . GLU A 1 84 ? 11.913 5.822 -3.401 1.00 78.81 84 GLU A N 1
ATOM 641 C CA . GLU A 1 84 ? 13.197 5.386 -3.960 1.00 78.81 84 GLU A CA 1
ATOM 642 C C . GLU A 1 84 ? 13.204 3.887 -4.289 1.00 78.81 84 GLU A C 1
ATOM 644 O O . GLU A 1 84 ? 13.651 3.517 -5.373 1.00 78.81 84 GLU A O 1
ATOM 649 N N . ARG A 1 85 ? 12.598 3.045 -3.439 1.00 79.44 85 ARG A N 1
ATOM 650 C CA . ARG A 1 85 ? 12.486 1.593 -3.654 1.00 79.44 85 ARG A CA 1
ATOM 651 C C . ARG A 1 85 ? 11.734 1.263 -4.941 1.00 79.44 85 ARG A C 1
ATOM 653 O O . ARG A 1 85 ? 12.206 0.454 -5.735 1.00 79.44 85 ARG A O 1
ATOM 660 N N . TYR A 1 86 ? 10.603 1.921 -5.195 1.00 80.56 86 TYR A N 1
ATOM 661 C CA . TYR A 1 86 ? 9.889 1.750 -6.461 1.00 80.56 86 TYR A CA 1
ATOM 662 C C . TYR A 1 86 ? 10.742 2.156 -7.667 1.00 80.56 86 TYR A C 1
ATOM 664 O O . TYR A 1 86 ? 10.763 1.450 -8.674 1.00 80.56 86 TYR A O 1
ATOM 672 N N . ARG A 1 87 ? 11.473 3.276 -7.581 1.00 80.50 87 ARG A N 1
ATOM 673 C CA . ARG A 1 87 ? 12.352 3.717 -8.677 1.00 80.50 87 ARG A CA 1
ATOM 674 C C . ARG A 1 87 ? 13.472 2.713 -8.941 1.00 80.50 87 ARG A C 1
ATOM 676 O O . ARG A 1 87 ? 13.803 2.482 -10.102 1.00 80.50 87 ARG A O 1
ATOM 683 N N . GLU A 1 88 ? 14.026 2.107 -7.894 1.00 82.00 88 GLU A N 1
ATOM 684 C CA . GLU A 1 88 ? 15.012 1.033 -8.010 1.00 82.00 88 GLU A CA 1
ATOM 685 C C . GLU A 1 88 ? 14.421 -0.212 -8.673 1.00 82.00 88 GLU A C 1
ATOM 687 O O . GLU A 1 88 ? 14.988 -0.682 -9.657 1.00 82.00 88 GLU A O 1
ATOM 692 N N . LEU A 1 89 ? 13.274 -0.710 -8.193 1.00 79.44 89 LEU A N 1
ATOM 693 C CA . LEU A 1 89 ? 12.584 -1.871 -8.772 1.00 79.44 89 LEU A CA 1
ATOM 694 C C . LEU A 1 89 ? 12.257 -1.645 -10.249 1.00 79.44 89 LEU A C 1
ATOM 696 O O . LEU A 1 89 ? 12.547 -2.490 -11.097 1.00 79.44 89 LEU A O 1
ATOM 700 N N . LYS A 1 90 ? 11.731 -0.461 -10.570 1.00 79.62 90 LYS A N 1
ATOM 701 C CA . LYS A 1 90 ? 11.434 -0.051 -11.939 1.00 79.62 90 LYS A CA 1
ATOM 702 C C . LYS A 1 90 ? 12.689 -0.034 -12.810 1.00 79.62 90 LYS A C 1
ATOM 704 O O . LYS A 1 90 ? 12.699 -0.657 -13.864 1.00 79.62 90 LYS A O 1
ATOM 709 N N . SER A 1 91 ? 13.751 0.635 -12.364 1.00 80.12 91 SER A N 1
ATOM 710 C CA . SER A 1 91 ? 15.015 0.724 -13.106 1.00 80.12 91 SER A CA 1
ATOM 711 C C . SER A 1 91 ? 15.658 -0.650 -13.316 1.00 80.12 91 SER A C 1
ATOM 713 O O . SER A 1 91 ? 16.151 -0.947 -14.402 1.00 80.12 91 SER A O 1
ATOM 715 N N . GLN A 1 92 ? 15.606 -1.526 -12.307 1.00 80.50 92 GLN A N 1
ATOM 716 C CA . GLN A 1 92 ? 16.110 -2.896 -12.406 1.00 80.50 92 GLN A CA 1
ATOM 717 C C . GLN A 1 92 ? 15.333 -3.710 -13.441 1.00 80.50 92 GLN A C 1
ATOM 719 O O . GLN A 1 92 ? 15.955 -4.308 -14.316 1.00 80.50 92 GLN A O 1
ATOM 724 N N . ARG A 1 93 ? 13.996 -3.685 -13.395 1.00 77.44 93 ARG A N 1
ATOM 725 C CA . ARG A 1 93 ? 13.135 -4.398 -14.352 1.00 77.44 93 ARG A CA 1
ATOM 726 C C . ARG A 1 93 ? 13.262 -3.836 -15.768 1.00 77.44 93 ARG A C 1
ATOM 728 O O . ARG A 1 93 ? 13.359 -4.607 -16.717 1.00 77.44 93 ARG A O 1
ATOM 735 N N . GLU A 1 94 ? 13.351 -2.516 -15.928 1.00 79.06 94 GLU A N 1
ATOM 736 C CA . GLU A 1 94 ? 13.616 -1.878 -17.227 1.00 79.06 94 GLU A CA 1
ATOM 737 C C . GLU A 1 94 ? 14.997 -2.266 -17.780 1.00 79.06 94 GLU A C 1
ATOM 739 O O . GLU A 1 94 ? 15.127 -2.567 -18.968 1.00 79.06 94 GLU A O 1
ATOM 744 N N . ALA A 1 95 ? 16.030 -2.309 -16.933 1.00 78.75 95 ALA A N 1
ATOM 745 C CA . ALA A 1 95 ? 17.373 -2.727 -17.327 1.00 78.75 95 ALA A CA 1
ATOM 746 C C . ALA A 1 95 ? 17.445 -4.224 -17.662 1.00 78.75 95 ALA A C 1
ATOM 748 O O . ALA A 1 95 ? 18.147 -4.605 -18.599 1.00 78.75 95 ALA A O 1
ATOM 749 N N . GLU A 1 96 ? 16.733 -5.072 -16.921 1.00 76.31 96 GLU A N 1
ATOM 750 C CA . GLU A 1 96 ? 16.609 -6.502 -17.198 1.00 76.31 96 GLU A CA 1
ATOM 751 C C . GLU A 1 96 ? 15.897 -6.733 -18.533 1.00 76.31 96 GLU A C 1
ATOM 753 O O . GLU A 1 96 ? 16.432 -7.422 -19.401 1.00 76.31 96 GLU A O 1
ATOM 758 N N . PHE A 1 97 ? 14.766 -6.059 -18.754 1.00 69.50 97 PHE A N 1
ATOM 759 C CA . PHE A 1 97 ? 14.040 -6.094 -20.020 1.00 69.50 97 PHE A CA 1
ATOM 760 C C . PHE A 1 97 ? 14.900 -5.599 -21.194 1.00 69.50 97 PHE A C 1
ATOM 762 O O . PHE A 1 97 ? 14.906 -6.203 -22.264 1.00 69.50 97 PHE A O 1
ATOM 769 N N . ALA A 1 98 ? 15.687 -4.535 -21.001 1.00 75.00 98 ALA A N 1
ATOM 770 C CA . ALA A 1 98 ? 16.611 -4.031 -22.018 1.00 75.00 98 ALA A CA 1
ATOM 771 C C . ALA A 1 98 ? 17.772 -4.999 -22.321 1.00 75.00 98 ALA A C 1
ATOM 773 O O . ALA A 1 98 ? 18.317 -4.969 -23.425 1.00 75.00 98 ALA A O 1
ATOM 774 N N . ARG A 1 99 ? 18.161 -5.843 -21.354 1.00 74.44 99 ARG A N 1
ATOM 775 C CA . ARG A 1 99 ? 19.221 -6.855 -21.498 1.00 74.44 99 ARG A CA 1
ATOM 776 C C . ARG A 1 99 ? 18.721 -8.189 -22.049 1.00 74.44 99 ARG A C 1
ATOM 778 O O . ARG A 1 99 ? 19.555 -8.999 -22.452 1.00 74.44 99 ARG A O 1
ATOM 785 N N . GLN A 1 100 ? 17.411 -8.437 -22.078 1.00 69.62 100 GLN A N 1
ATOM 786 C CA . GLN A 1 100 ? 16.879 -9.672 -22.643 1.00 69.62 100 GLN A CA 1
ATOM 787 C C . GLN A 1 100 ? 17.074 -9.695 -24.175 1.00 69.62 100 GLN A C 1
ATOM 789 O O . GLN A 1 100 ? 16.637 -8.777 -24.873 1.00 69.62 100 GLN A O 1
ATOM 794 N N . PRO A 1 101 ? 17.735 -10.734 -24.726 1.00 65.94 101 PRO A N 1
ATOM 795 C CA . PRO A 1 101 ? 18.076 -10.810 -26.151 1.00 65.94 101 PRO A CA 1
ATOM 796 C C . PRO A 1 101 ? 16.863 -11.067 -27.059 1.00 65.94 101 PRO A C 1
ATOM 798 O O . PRO A 1 101 ? 16.933 -10.835 -28.265 1.00 65.94 101 PRO A O 1
ATOM 801 N N . THR A 1 102 ? 15.743 -11.508 -26.490 1.00 62.03 102 THR A N 1
ATOM 802 C CA . THR A 1 102 ? 14.483 -11.775 -27.187 1.00 62.03 102 THR A CA 1
ATOM 803 C C . THR A 1 102 ? 13.331 -11.248 -26.352 1.00 62.03 102 THR A C 1
ATOM 805 O O . THR A 1 102 ? 13.242 -11.535 -25.164 1.00 62.03 102 THR A O 1
ATOM 808 N N . ARG A 1 103 ? 12.446 -10.481 -26.991 1.00 62.66 103 ARG A N 1
ATOM 809 C CA . ARG A 1 103 ? 11.188 -10.024 -26.401 1.00 62.66 103 ARG A CA 1
ATOM 81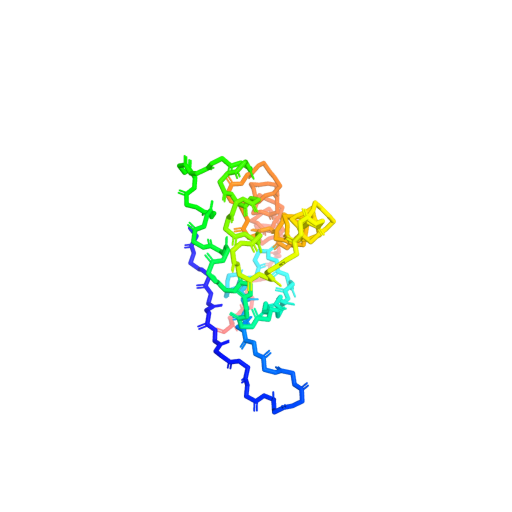0 C C . ARG A 1 103 ? 10.132 -11.058 -26.760 1.00 62.66 103 ARG A C 1
ATOM 812 O O . ARG A 1 103 ? 9.662 -11.062 -27.896 1.00 62.66 103 ARG A O 1
ATOM 819 N N . GLU A 1 104 ? 9.822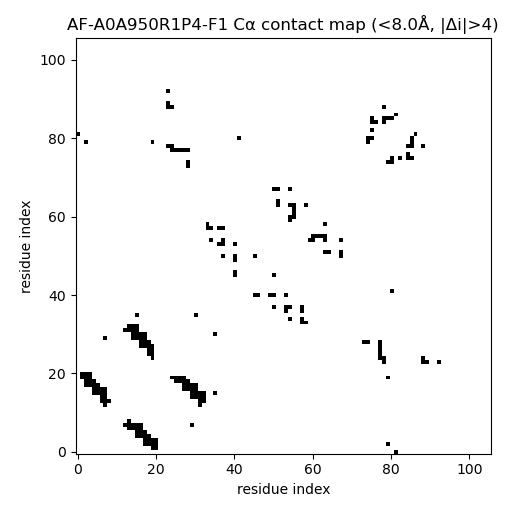 -11.975 -25.851 1.00 59.25 104 GLU A N 1
ATOM 820 C CA . GLU A 1 104 ? 8.653 -12.832 -26.048 1.00 59.25 104 GLU A CA 1
ATOM 821 C C . GLU A 1 104 ? 7.392 -11.962 -25.998 1.00 59.25 104 GLU A C 1
ATOM 823 O O . GLU A 1 104 ? 7.265 -11.070 -25.158 1.00 59.25 104 GLU A O 1
ATOM 828 N N . ALA A 1 105 ? 6.495 -12.167 -26.962 1.00 42.47 105 ALA A N 1
ATOM 829 C CA . ALA A 1 105 ? 5.204 -11.500 -26.969 1.00 42.47 105 ALA A CA 1
ATOM 830 C C . ALA A 1 105 ? 4.331 -12.138 -25.883 1.00 42.47 105 ALA A C 1
ATOM 832 O O . ALA A 1 105 ? 4.074 -13.341 -25.939 1.00 42.47 105 ALA A O 1
ATOM 833 N N . VAL A 1 106 ? 3.923 -11.328 -24.904 1.00 52.31 106 VAL A N 1
ATOM 834 C CA . VAL A 1 106 ? 2.911 -11.672 -23.895 1.00 52.31 106 VAL A CA 1
ATOM 835 C C . VAL A 1 106 ? 1.500 -11.510 -24.441 1.00 52.31 106 VAL A C 1
ATOM 837 O O . VAL A 1 106 ? 1.281 -10.568 -25.239 1.00 52.31 106 VAL A O 1
#

Sequence (106 aa):
MNLDFTPSLDPSRPGLLIRDPYQYSDATLLVPPALVQALECFDGAQSALDLRAALVRITGQIQVGEIEKNLFESLNEAGFLENERYRELKSQREAEFARQPTREAV

Radius of gyration: 16.05 Å; Cα contacts (8 Å, |Δi|>4): 116; chains: 1; bounding box: 34×32×48 Å

Nearest PDB structures (foldseek):
  8vl4-assembly1_A  TM=4.233E-01  e=4.058E+00  synthetic construct
  1sj5-assembly1_A  TM=3.869E-01  e=6.248E+00  Thermotoga maritima
  1vjl-assembly1_B  TM=3.521E-01  e=6.248E+00  Thermotoga maritima